Protein AF-P13964-F1 (afdb_monomer)

Solvent-accessible surface area (backbone atoms only — not comparable to full-atom values): 4552 Å² total; per-residue (Å²): 132,85,80,66,76,74,55,69,54,80,75,40,88,67,35,89,80,50,65,61,61,60,52,49,52,51,51,52,51,52,53,50,51,51,52,52,53,51,51,53,51,51,54,49,52,51,52,51,51,54,51,51,54,50,52,54,51,54,47,44,72,76,40,54,60,68,58,52,53,54,49,34,60,75,71,75,104

Sequence (77 aa):
MKSKIMSWLDELPGAAATDFLARRDQIAALMEQAAELTRQAEELRHKAYLQGCTLEGEAKGHWSTQEVERAKARAGW

Mean predicted aligned error: 4.92 Å

Structure (mmCIF, N/CA/C/O backbone):
data_AF-P13964-F1
#
_entry.id   AF-P13964-F1
#
loop_
_atom_site.group_PDB
_atom_site.id
_atom_site.type_symbol
_atom_site.label_atom_id
_atom_site.label_alt_id
_atom_site.label_comp_id
_atom_site.label_asym_id
_atom_site.label_entity_id
_atom_site.label_seq_id
_atom_site.pdbx_PDB_ins_code
_atom_site.Cartn_x
_atom_site.Cartn_y
_atom_site.Cartn_z
_atom_site.occupancy
_atom_site.B_iso_or_equiv
_atom_site.auth_seq_id
_atom_site.auth_comp_id
_atom_site.auth_asym_id
_atom_site.auth_atom_id
_atom_site.pdbx_PDB_model_num
ATOM 1 N N . MET A 1 1 ? -17.127 -14.589 -0.619 1.00 48.28 1 MET A N 1
ATOM 2 C CA . MET A 1 1 ? -17.515 -14.063 0.711 1.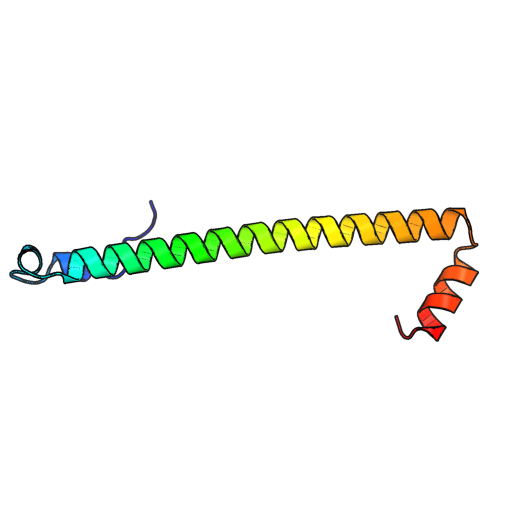00 48.28 1 MET A CA 1
ATOM 3 C C . MET A 1 1 ? -16.248 -13.857 1.520 1.00 48.28 1 MET A C 1
ATOM 5 O O . MET A 1 1 ? -15.457 -14.790 1.571 1.00 48.28 1 MET A O 1
ATOM 9 N N . LYS A 1 2 ? -16.016 -12.677 2.110 1.00 64.81 2 LYS A N 1
ATOM 10 C CA . LYS A 1 2 ? -14.925 -12.512 3.086 1.00 64.81 2 LYS A CA 1
ATOM 11 C C . LYS A 1 2 ? -15.303 -13.279 4.355 1.00 64.81 2 LYS A C 1
ATOM 13 O O . LYS A 1 2 ? -16.424 -13.132 4.837 1.00 64.81 2 LYS A O 1
ATOM 18 N N . SER A 1 3 ? -14.405 -14.124 4.859 1.00 77.19 3 SER A N 1
ATOM 19 C CA . SER A 1 3 ? -14.603 -14.814 6.135 1.00 77.19 3 SER A CA 1
ATOM 20 C C . SER A 1 3 ? -14.696 -13.781 7.254 1.00 77.19 3 SER A C 1
ATOM 22 O O . SER A 1 3 ? -13.826 -12.916 7.368 1.00 77.19 3 SER A O 1
ATOM 24 N N . LYS A 1 4 ? -15.740 -13.866 8.078 1.00 84.56 4 LYS A N 1
ATOM 25 C CA . LYS A 1 4 ? -15.910 -12.982 9.231 1.00 84.56 4 LYS A CA 1
ATOM 26 C C . LYS A 1 4 ? -14.798 -13.277 10.238 1.00 84.56 4 LYS A C 1
ATOM 28 O O . LYS A 1 4 ? -14.696 -14.399 10.732 1.00 84.56 4 LYS A O 1
ATOM 33 N N . ILE A 1 5 ? -13.942 -12.292 10.512 1.00 90.75 5 ILE A N 1
ATOM 34 C CA . ILE A 1 5 ? -12.896 -12.441 11.530 1.00 90.75 5 ILE A CA 1
ATOM 35 C C . ILE A 1 5 ? -13.550 -12.755 12.875 1.00 90.75 5 ILE A C 1
ATOM 37 O O . ILE A 1 5 ? -14.600 -12.201 13.178 1.00 90.75 5 ILE A O 1
ATOM 41 N N . MET A 1 6 ? -12.955 -13.637 13.678 1.00 93.56 6 MET A N 1
ATOM 42 C CA . MET A 1 6 ? -13.461 -13.966 15.021 1.00 93.56 6 MET A CA 1
ATOM 43 C C . MET A 1 6 ? -14.977 -14.253 15.058 1.00 93.56 6 MET A C 1
ATOM 45 O O . MET A 1 6 ? -15.685 -13.778 15.945 1.00 93.56 6 MET A O 1
ATOM 49 N N . SER A 1 7 ? -15.492 -15.012 14.083 1.00 94.50 7 SER A N 1
ATOM 50 C CA . SER A 1 7 ? -16.921 -15.356 13.996 1.00 94.50 7 SER A CA 1
ATOM 51 C C . SER A 1 7 ? -17.442 -16.085 15.237 1.00 94.50 7 SER A C 1
ATOM 53 O O . SER A 1 7 ? -18.614 -15.975 15.562 1.00 94.50 7 SER A O 1
ATOM 55 N N . TRP A 1 8 ? -16.564 -16.762 15.980 1.00 96.12 8 TRP A N 1
ATOM 56 C CA . TRP A 1 8 ? -16.886 -17.410 17.253 1.00 96.12 8 TRP A CA 1
ATOM 57 C C . TRP A 1 8 ? -17.433 -16.449 18.322 1.00 96.12 8 TRP A C 1
ATOM 59 O O . TRP A 1 8 ? -18.076 -16.908 19.260 1.00 96.12 8 TRP A O 1
ATOM 69 N N . LEU A 1 9 ? -17.225 -15.131 18.195 1.00 96.50 9 LEU A N 1
ATOM 70 C CA . LEU A 1 9 ? -17.856 -14.145 19.080 1.00 96.50 9 LEU A CA 1
ATOM 71 C C . LEU A 1 9 ? -19.385 -14.176 18.990 1.00 96.50 9 LEU A C 1
ATOM 73 O O . LEU A 1 9 ? -20.049 -13.892 19.981 1.00 96.50 9 LEU A O 1
ATOM 77 N N . ASP A 1 10 ? -19.936 -14.518 17.822 1.00 94.69 10 ASP A N 1
ATOM 78 C CA . ASP A 1 10 ? -21.385 -14.604 17.623 1.00 94.69 10 ASP A CA 1
ATOM 79 C C . ASP A 1 10 ? -21.997 -15.805 18.380 1.00 94.69 10 ASP A C 1
ATOM 81 O O . ASP A 1 10 ? -23.181 -15.786 18.702 1.00 94.69 10 ASP A O 1
ATOM 85 N N . GLU A 1 11 ? -21.184 -16.810 18.723 1.00 95.88 11 GLU A N 1
ATOM 86 C CA . GLU A 1 11 ? -21.605 -18.029 19.433 1.00 95.88 11 GLU A CA 1
ATOM 87 C C . GLU A 1 11 ? -21.553 -17.883 20.964 1.00 95.88 11 GLU A C 1
ATOM 89 O O . GLU A 1 11 ? -21.975 -18.777 21.701 1.00 95.88 11 GLU A O 1
ATOM 94 N N . LEU A 1 12 ? -21.009 -16.773 21.478 1.00 97.00 12 LEU A N 1
ATOM 95 C CA . LEU A 1 12 ? -20.882 -16.568 22.917 1.00 97.00 12 LEU A CA 1
ATOM 96 C C . LEU A 1 12 ? -22.222 -16.136 23.544 1.00 97.00 12 LEU A C 1
ATOM 98 O O . LEU A 1 12 ? -22.831 -15.159 23.092 1.00 97.00 12 LEU A O 1
ATOM 102 N N . PRO A 1 13 ? -22.670 -16.789 24.639 1.00 97.50 13 PRO A N 1
ATOM 103 C CA . PRO A 1 13 ? -23.884 -16.392 25.342 1.00 97.50 13 PRO A CA 1
ATOM 104 C C . PRO A 1 13 ? -23.822 -14.931 25.788 1.00 97.50 13 PRO A C 1
ATOM 106 O O . PRO A 1 13 ? -22.874 -14.503 26.444 1.00 97.50 13 PRO A O 1
ATOM 109 N N . GLY A 1 14 ? -24.848 -14.159 25.433 1.00 96.19 14 GLY A N 1
ATOM 110 C CA . GLY A 1 14 ? -24.931 -12.749 25.804 1.00 96.19 14 GLY A CA 1
ATOM 111 C C . GLY A 1 14 ? -23.955 -11.826 25.068 1.00 96.19 14 GLY A C 1
ATOM 112 O O . GLY A 1 14 ? -23.887 -10.655 25.425 1.00 96.19 14 GLY A O 1
ATOM 113 N N . ALA A 1 15 ? -23.245 -12.281 24.027 1.00 94.62 15 ALA A N 1
ATOM 114 C CA . ALA A 1 15 ? -22.341 -11.424 23.248 1.00 94.62 15 ALA A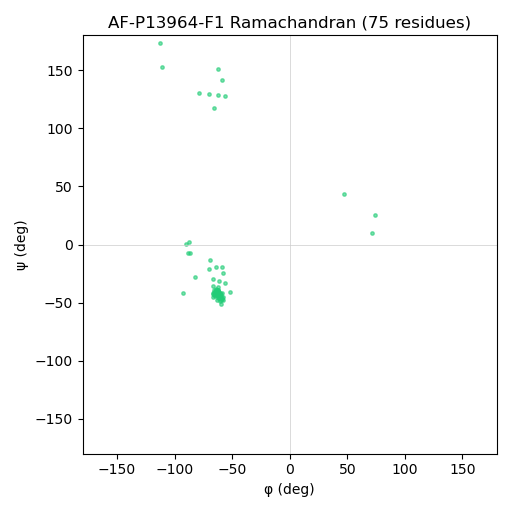 CA 1
ATOM 115 C C . ALA A 1 15 ? -23.031 -10.184 22.662 1.00 94.62 15 ALA A C 1
ATOM 117 O O . ALA A 1 15 ? -22.434 -9.116 22.587 1.00 94.62 15 ALA A O 1
ATOM 118 N N . ALA A 1 16 ? -24.311 -10.300 22.302 1.00 91.75 16 ALA A N 1
ATOM 119 C CA . ALA A 1 16 ? -25.113 -9.173 21.827 1.00 91.75 16 ALA A CA 1
ATOM 120 C C . ALA A 1 16 ? -25.319 -8.069 22.885 1.00 91.75 16 ALA A C 1
ATOM 122 O O . ALA A 1 16 ? -25.654 -6.944 22.528 1.00 91.75 16 ALA A O 1
ATOM 123 N N . ALA A 1 17 ? -25.129 -8.375 24.173 1.00 96.38 17 ALA A N 1
ATOM 124 C CA . ALA A 1 17 ? -25.196 -7.408 25.266 1.00 96.38 17 ALA A CA 1
ATOM 125 C C . ALA A 1 17 ? -23.836 -6.750 25.574 1.00 96.38 17 ALA A C 1
ATOM 127 O O . ALA A 1 17 ? -23.752 -5.929 26.487 1.00 96.38 17 ALA A O 1
ATOM 128 N N . THR A 1 18 ? -22.771 -7.103 24.846 1.00 96.69 18 THR A N 1
ATOM 129 C CA . THR A 1 18 ? -21.434 -6.517 25.003 1.00 96.69 18 THR A CA 1
ATOM 130 C C . THR A 1 18 ? -21.039 -5.691 23.776 1.00 96.69 18 THR A C 1
ATOM 132 O O . THR A 1 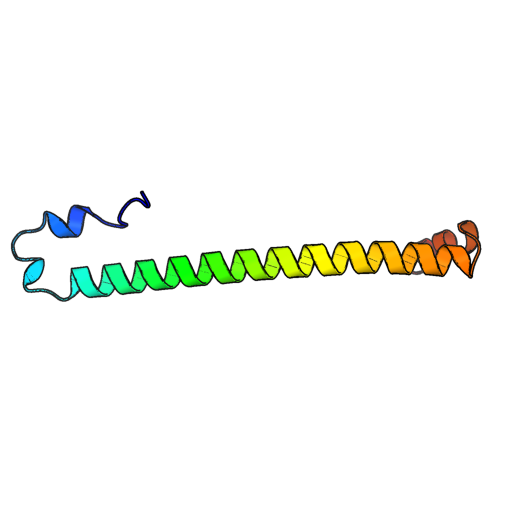18 ? -21.721 -5.676 22.753 1.00 96.69 18 THR A O 1
ATOM 135 N N . ASP A 1 19 ? -19.902 -5.001 23.858 1.00 97.50 19 ASP A N 1
ATOM 136 C CA . ASP A 1 19 ? -19.330 -4.232 22.750 1.00 97.50 19 ASP A CA 1
ATOM 137 C C . ASP A 1 19 ? -18.422 -5.069 21.826 1.00 97.50 19 ASP A C 1
ATOM 139 O O . ASP A 1 19 ? -17.846 -4.540 20.870 1.00 97.50 19 ASP A O 1
ATOM 143 N N . PHE A 1 20 ? -18.277 -6.378 22.074 1.00 97.00 20 PHE A N 1
ATOM 144 C CA . PHE A 1 20 ? -17.306 -7.209 21.357 1.00 97.00 20 PHE A CA 1
ATOM 145 C C . PHE A 1 20 ? -17.582 -7.283 19.856 1.00 97.00 20 PHE A C 1
ATOM 147 O O . PHE A 1 20 ? -16.640 -7.235 19.062 1.00 97.00 20 PHE A O 1
ATOM 154 N N . LEU A 1 21 ? -18.853 -7.361 19.452 1.00 95.50 21 LEU A N 1
ATOM 155 C CA . LEU A 1 21 ? -19.217 -7.411 18.035 1.00 95.50 21 LEU A CA 1
ATOM 156 C C . LEU A 1 21 ? -18.860 -6.094 17.331 1.00 95.50 21 LEU A C 1
ATOM 158 O O . LEU A 1 21 ? -18.271 -6.123 16.255 1.00 95.50 21 LEU A O 1
ATOM 162 N N . ALA A 1 22 ? -19.104 -4.954 17.984 1.00 95.94 22 ALA A N 1
ATOM 163 C CA . ALA A 1 22 ? -18.737 -3.643 17.456 1.00 95.94 22 ALA A CA 1
ATOM 164 C C . ALA A 1 22 ? -17.212 -3.483 17.329 1.00 95.94 22 ALA A C 1
ATOM 166 O O . ALA A 1 22 ? -16.713 -3.007 16.310 1.00 95.94 22 ALA A O 1
ATOM 167 N N . ARG A 1 23 ? -16.447 -3.934 18.330 1.00 97.19 23 ARG A N 1
ATOM 168 C CA . ARG A 1 23 ? -14.975 -3.908 18.293 1.00 97.19 23 ARG A CA 1
ATOM 169 C C . ARG A 1 23 ? -14.404 -4.824 17.214 1.00 97.19 23 ARG A C 1
ATOM 171 O O . ARG A 1 23 ? -13.456 -4.446 16.531 1.00 97.19 23 ARG A O 1
ATOM 178 N N . ARG A 1 24 ? -14.986 -6.010 17.015 1.00 95.88 24 ARG A N 1
ATOM 179 C CA . ARG A 1 24 ? -14.643 -6.886 15.884 1.00 95.88 24 ARG A CA 1
ATOM 180 C C . ARG A 1 24 ? -14.871 -6.164 14.557 1.00 95.88 24 ARG A C 1
ATOM 182 O O . ARG A 1 24 ? -14.005 -6.217 13.689 1.00 95.88 24 ARG A O 1
ATOM 189 N N . ASP A 1 25 ? -15.996 -5.477 14.404 1.00 95.06 25 ASP A N 1
ATOM 190 C CA . ASP A 1 25 ? -16.318 -4.778 13.159 1.00 95.06 25 ASP A CA 1
ATOM 191 C C . ASP A 1 25 ? -15.347 -3.604 12.905 1.00 95.06 25 ASP A C 1
ATOM 193 O O . ASP A 1 25 ? -14.901 -3.404 11.775 1.00 95.06 25 ASP A O 1
ATOM 197 N N . GLN A 1 26 ? -14.907 -2.903 13.958 1.00 96.88 26 GLN A N 1
ATOM 198 C CA . GLN A 1 26 ? -13.828 -1.906 13.873 1.00 96.88 26 GLN A CA 1
ATOM 199 C C . GLN A 1 26 ? -12.495 -2.520 13.420 1.00 96.88 26 GLN A C 1
ATOM 201 O O . GLN A 1 26 ? -11.819 -1.959 12.559 1.00 96.88 26 GLN A O 1
ATOM 206 N N . ILE A 1 27 ? -12.119 -3.688 13.953 1.00 97.19 27 ILE A N 1
ATOM 207 C CA . ILE A 1 27 ? -10.904 -4.402 13.528 1.00 97.19 27 ILE A CA 1
ATOM 208 C C . ILE A 1 27 ? -11.007 -4.799 12.050 1.00 97.19 27 ILE A C 1
ATOM 210 O O . ILE A 1 27 ? -10.048 -4.623 11.299 1.00 97.19 27 ILE A O 1
ATOM 214 N N . ALA A 1 28 ? -12.167 -5.291 11.607 1.00 96.12 28 ALA A N 1
ATOM 215 C CA . ALA A 1 28 ? -12.388 -5.632 10.204 1.00 96.12 28 ALA A CA 1
ATOM 216 C C . ALA A 1 28 ? -12.240 -4.404 9.288 1.00 96.12 28 ALA A C 1
ATOM 218 O O . ALA A 1 28 ? -11.614 -4.501 8.234 1.00 96.12 28 ALA A O 1
ATOM 219 N N . ALA A 1 29 ? -12.748 -3.243 9.711 1.00 96.50 29 ALA A N 1
ATOM 220 C CA . ALA A 1 29 ? -12.593 -1.992 8.974 1.00 96.50 29 ALA A CA 1
ATOM 221 C C . ALA A 1 29 ? -11.123 -1.546 8.871 1.00 96.50 29 ALA A C 1
ATOM 223 O O . ALA A 1 29 ? -10.687 -1.133 7.798 1.00 96.50 29 ALA A O 1
ATOM 224 N N . LEU A 1 30 ? -10.338 -1.678 9.947 1.00 97.94 30 LEU A N 1
ATOM 225 C CA . LEU A 1 30 ? -8.899 -1.379 9.924 1.00 97.94 30 LEU A CA 1
ATOM 226 C C . LEU A 1 30 ? -8.137 -2.295 8.960 1.00 97.94 30 LEU A C 1
ATOM 228 O O . LEU A 1 30 ? -7.282 -1.825 8.210 1.00 97.94 30 LEU A O 1
ATOM 232 N N . MET A 1 31 ? -8.466 -3.589 8.942 1.00 96.56 31 MET A N 1
ATOM 233 C CA . MET A 1 31 ? -7.865 -4.536 7.998 1.00 96.56 31 MET A CA 1
ATOM 234 C C . MET A 1 31 ? -8.192 -4.179 6.545 1.00 96.56 31 MET A C 1
ATOM 236 O O . MET A 1 31 ? -7.320 -4.274 5.684 1.00 96.56 31 MET A O 1
ATOM 240 N N . GLU A 1 32 ? -9.418 -3.725 6.274 1.00 96.38 32 GLU A N 1
ATOM 241 C CA . GLU A 1 32 ? -9.801 -3.270 4.936 1.00 96.38 32 GLU A CA 1
ATOM 242 C C . GLU A 1 32 ? -9.027 -2.020 4.513 1.00 96.38 32 GLU A C 1
ATOM 244 O O . GLU A 1 32 ? -8.500 -1.961 3.403 1.00 96.38 32 GLU A O 1
ATOM 249 N N . GLN A 1 33 ? -8.901 -1.043 5.413 1.00 98.19 33 GLN A N 1
ATOM 250 C CA . GLN A 1 33 ? -8.111 0.162 5.159 1.00 98.19 33 GLN A CA 1
ATOM 251 C C . GLN A 1 33 ? -6.641 -0.177 4.884 1.00 98.19 33 GLN A C 1
ATOM 253 O O . GLN A 1 33 ? -6.047 0.371 3.958 1.00 98.19 33 GLN A O 1
ATOM 258 N N . ALA A 1 34 ? -6.054 -1.108 5.641 1.00 98.31 34 ALA A N 1
ATOM 259 C CA . ALA A 1 34 ? -4.681 -1.555 5.423 1.00 98.31 34 ALA A CA 1
ATOM 260 C C . ALA A 1 34 ? -4.496 -2.251 4.062 1.00 98.31 34 ALA A C 1
ATOM 262 O O . ALA A 1 34 ? -3.496 -2.014 3.377 1.00 98.31 34 ALA A O 1
ATOM 263 N N . ALA A 1 35 ? -5.462 -3.077 3.649 1.00 97.69 35 ALA A N 1
ATOM 264 C CA . ALA A 1 35 ? -5.447 -3.717 2.337 1.00 97.69 35 ALA A CA 1
ATOM 265 C C . ALA A 1 35 ? -5.522 -2.678 1.207 1.00 97.69 35 ALA A C 1
ATOM 267 O O . ALA A 1 35 ? -4.754 -2.748 0.247 1.00 97.69 35 ALA A O 1
ATOM 268 N N . GLU A 1 36 ? -6.384 -1.673 1.352 1.00 98.25 36 GLU A N 1
ATOM 269 C CA . GLU A 1 36 ? -6.530 -0.603 0.368 1.00 98.25 36 GLU A CA 1
ATOM 270 C C . GLU A 1 36 ? -5.270 0.270 0.265 1.00 98.25 36 GLU A C 1
ATOM 272 O O . GLU A 1 36 ? -4.797 0.551 -0.835 1.00 98.25 36 GLU A O 1
ATOM 277 N N . LEU A 1 37 ? -4.659 0.637 1.395 1.00 98.75 37 LEU A N 1
ATOM 278 C CA . LEU A 1 37 ? -3.391 1.3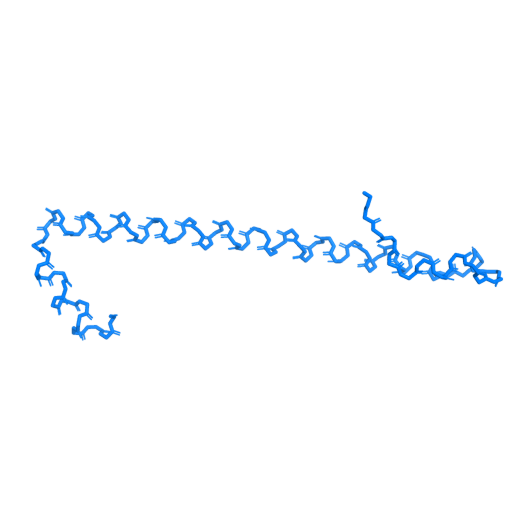73 1.402 1.00 98.75 37 LEU A CA 1
ATOM 279 C C . LEU A 1 37 ? -2.251 0.565 0.769 1.00 98.75 37 LEU A C 1
ATOM 281 O O . LEU A 1 37 ? -1.443 1.118 0.023 1.00 98.75 37 LEU A O 1
ATOM 285 N N . THR A 1 38 ? -2.200 -0.745 1.021 1.00 98.50 38 THR A N 1
ATOM 286 C CA . THR A 1 38 ? -1.230 -1.643 0.375 1.00 98.50 38 THR A CA 1
ATOM 287 C C . THR A 1 38 ? -1.406 -1.638 -1.141 1.00 98.50 38 THR A C 1
ATOM 289 O O . THR A 1 38 ? -0.437 -1.409 -1.865 1.00 98.50 38 THR A O 1
ATOM 292 N N . ARG A 1 39 ? -2.647 -1.792 -1.617 1.00 98.56 39 ARG A N 1
ATOM 293 C CA . ARG A 1 39 ? -2.994 -1.761 -3.043 1.00 98.56 39 ARG A CA 1
ATOM 294 C C . ARG A 1 39 ? -2.568 -0.444 -3.697 1.00 98.56 39 ARG A C 1
ATOM 296 O O . ARG A 1 39 ? -1.906 -0.450 -4.731 1.00 98.56 39 ARG A O 1
ATOM 303 N N . GLN A 1 40 ? -2.881 0.692 -3.073 1.00 98.69 40 GL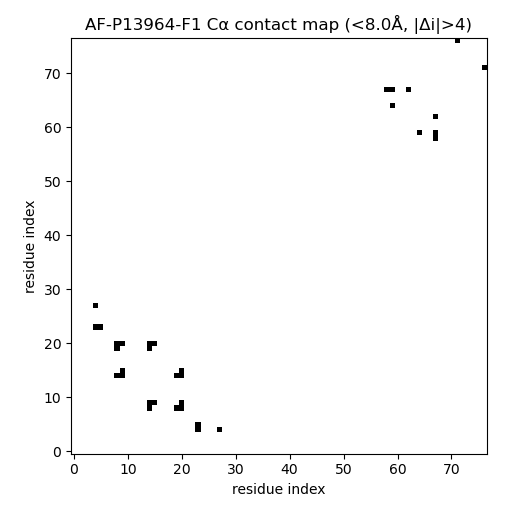N A N 1
ATOM 304 C CA . GLN A 1 40 ? -2.477 2.011 -3.576 1.00 98.69 40 GLN A CA 1
ATOM 305 C C . GLN A 1 40 ? -0.951 2.171 -3.619 1.00 98.69 40 GLN A C 1
ATOM 307 O O . GLN A 1 40 ? -0.404 2.713 -4.582 1.00 98.69 40 GLN A O 1
ATOM 312 N N . ALA A 1 41 ? -0.240 1.679 -2.602 1.00 98.75 41 ALA A N 1
ATOM 313 C CA . ALA A 1 41 ? 1.217 1.720 -2.580 1.00 98.75 41 ALA A CA 1
ATOM 314 C C . ALA A 1 41 ? 1.831 0.874 -3.708 1.00 98.75 41 ALA A C 1
ATOM 316 O O . ALA A 1 41 ? 2.805 1.295 -4.331 1.00 98.75 41 ALA A O 1
ATOM 317 N N . GLU A 1 42 ? 1.274 -0.301 -4.000 1.00 98.81 42 GLU A N 1
ATOM 318 C CA . GLU A 1 42 ? 1.696 -1.140 -5.129 1.00 98.81 42 GLU A CA 1
ATOM 319 C C . GLU A 1 42 ? 1.463 -0.453 -6.477 1.00 98.81 42 GLU A C 1
ATOM 321 O O . GLU A 1 42 ? 2.367 -0.430 -7.314 1.00 98.81 42 GLU A O 1
ATOM 326 N N . GLU A 1 43 ? 0.312 0.195 -6.666 1.00 98.69 43 GLU A N 1
ATOM 327 C CA . GLU A 1 43 ? 0.039 0.979 -7.875 1.00 98.69 43 GLU A CA 1
ATOM 328 C C . GLU A 1 43 ? 1.042 2.119 -8.068 1.00 98.69 43 GLU A C 1
ATOM 330 O O . GLU A 1 43 ? 1.515 2.354 -9.183 1.00 98.69 43 GLU A O 1
ATOM 335 N N . LEU A 1 44 ? 1.392 2.828 -6.992 1.00 98.81 44 LEU A N 1
ATOM 336 C CA . LEU A 1 44 ? 2.389 3.897 -7.038 1.00 98.81 44 LEU A CA 1
ATOM 337 C C . LEU A 1 44 ? 3.788 3.358 -7.352 1.00 98.81 44 LEU A C 1
ATOM 339 O O . LEU A 1 44 ? 4.479 3.941 -8.187 1.00 98.81 44 LEU A O 1
ATOM 343 N N . ARG A 1 45 ? 4.194 2.231 -6.752 1.00 98.75 45 ARG A N 1
ATOM 344 C CA . ARG A 1 45 ? 5.472 1.572 -7.078 1.00 98.75 45 ARG A CA 1
ATOM 345 C C . ARG A 1 45 ? 5.529 1.159 -8.545 1.00 98.75 45 ARG A C 1
ATOM 347 O O . ARG A 1 45 ? 6.542 1.393 -9.198 1.00 98.75 45 ARG A O 1
ATOM 354 N N . HIS A 1 46 ? 4.443 0.602 -9.075 1.00 98.62 46 HIS A N 1
ATOM 355 C CA . HIS A 1 46 ? 4.356 0.232 -10.484 1.00 98.62 46 HIS A CA 1
ATOM 356 C C . HIS A 1 46 ? 4.476 1.456 -11.404 1.00 98.62 46 HIS A C 1
ATOM 358 O O . HIS A 1 46 ? 5.267 1.443 -12.346 1.00 98.62 46 HIS A O 1
ATOM 364 N N . LYS A 1 47 ? 3.765 2.551 -11.098 1.00 98.69 47 LYS A N 1
ATOM 365 C CA . LYS A 1 47 ? 3.892 3.817 -11.841 1.00 98.69 47 LYS A CA 1
ATOM 366 C C . LYS A 1 47 ? 5.322 4.356 -11.808 1.00 98.69 47 LYS A C 1
ATOM 368 O O . LYS A 1 47 ? 5.842 4.728 -12.855 1.00 98.69 47 LYS A O 1
ATOM 373 N N . ALA A 1 48 ? 5.961 4.363 -10.638 1.00 98.75 48 ALA A N 1
ATOM 374 C CA . ALA A 1 48 ? 7.338 4.822 -10.485 1.00 98.75 48 ALA A CA 1
ATOM 375 C C . ALA A 1 48 ? 8.325 3.960 -11.287 1.00 98.75 48 ALA A C 1
ATOM 377 O O . ALA A 1 48 ? 9.206 4.501 -11.949 1.00 98.75 48 ALA A O 1
ATOM 378 N N . TYR A 1 49 ? 8.150 2.636 -11.281 1.00 98.56 49 TYR A N 1
ATOM 379 C CA . TYR A 1 49 ? 8.960 1.723 -12.087 1.00 98.56 49 TYR A CA 1
ATOM 380 C C . TYR A 1 49 ? 8.847 2.036 -13.583 1.00 98.56 49 TYR A C 1
ATOM 382 O O . TYR A 1 49 ? 9.862 2.251 -14.242 1.00 98.56 49 TYR A O 1
ATOM 390 N N . LEU A 1 50 ? 7.618 2.140 -14.105 1.00 98.69 50 LEU A N 1
ATOM 391 C CA . LEU A 1 50 ? 7.389 2.465 -15.514 1.00 98.69 50 LEU A CA 1
ATOM 392 C C . LEU A 1 50 ? 7.982 3.826 -15.890 1.00 98.69 50 LEU A C 1
ATOM 394 O O . LEU A 1 50 ? 8.645 3.940 -16.916 1.00 98.69 50 LEU A O 1
ATOM 398 N N . GLN A 1 51 ? 7.790 4.844 -15.047 1.00 98.69 51 GLN A N 1
ATOM 399 C CA . GLN A 1 51 ? 8.383 6.165 -15.263 1.00 98.69 51 GLN A CA 1
ATOM 400 C C . GLN A 1 51 ? 9.914 6.119 -15.255 1.00 98.69 51 GLN A C 1
ATOM 402 O O . GLN A 1 51 ? 10.538 6.761 -16.094 1.00 98.69 51 GLN A O 1
ATOM 407 N N . GLY A 1 52 ? 10.520 5.334 -14.361 1.00 98.00 52 GLY A N 1
ATOM 408 C CA . GLY A 1 52 ? 11.966 5.117 -14.335 1.00 98.00 52 GLY A CA 1
ATOM 409 C C . GLY A 1 52 ? 12.483 4.474 -15.623 1.00 98.00 52 GLY A C 1
ATOM 410 O O . GLY A 1 52 ? 13.464 4.948 -16.192 1.00 98.00 52 GLY A O 1
ATOM 411 N N . CYS A 1 53 ? 11.794 3.448 -16.133 1.00 97.38 53 CYS A N 1
ATOM 412 C CA . CYS A 1 53 ? 12.139 2.818 -17.409 1.00 97.38 53 CYS A CA 1
ATOM 413 C C . CYS A 1 53 ? 12.018 3.789 -18.589 1.00 97.38 53 CYS A C 1
ATOM 415 O O . CYS A 1 53 ? 12.917 3.842 -19.429 1.00 97.38 53 CYS A O 1
ATOM 417 N N . THR A 1 54 ? 10.934 4.568 -18.645 1.00 98.44 54 THR A N 1
ATOM 418 C CA . THR A 1 54 ? 10.742 5.593 -19.678 1.00 98.44 54 THR A CA 1
ATOM 419 C C . THR A 1 54 ? 11.862 6.627 -19.633 1.00 98.44 54 THR A C 1
ATOM 421 O O . THR A 1 54 ? 12.480 6.889 -20.660 1.00 98.44 54 THR A O 1
ATOM 424 N N . LEU A 1 55 ? 12.189 7.143 -18.445 1.00 98.19 55 LEU A N 1
ATOM 425 C CA . LEU A 1 55 ? 13.250 8.134 -18.270 1.00 98.19 55 LEU A CA 1
ATOM 426 C C . LEU A 1 55 ? 14.625 7.590 -18.685 1.00 98.19 55 LEU A C 1
ATOM 428 O O . LEU A 1 55 ? 15.394 8.294 -19.336 1.00 98.19 55 LEU A O 1
ATOM 432 N N . GLU A 1 56 ? 14.948 6.336 -18.351 1.00 97.25 56 GLU A N 1
ATOM 433 C CA . GLU A 1 56 ? 16.197 5.712 -18.806 1.00 97.25 56 GLU A CA 1
ATOM 434 C C . GLU A 1 56 ? 16.223 5.554 -20.336 1.00 97.25 56 GLU A C 1
ATOM 436 O O . GLU A 1 56 ? 17.256 5.792 -20.964 1.00 97.25 56 GLU A O 1
ATOM 441 N N . GLY A 1 57 ? 15.091 5.199 -20.951 1.00 97.44 57 GLY A N 1
ATOM 442 C CA . GLY A 1 57 ? 14.947 5.139 -22.406 1.00 97.44 57 GLY A CA 1
ATOM 443 C C . GLY A 1 57 ? 15.156 6.499 -23.078 1.00 97.44 57 GLY A C 1
ATOM 444 O O . GLY A 1 57 ? 15.923 6.603 -24.033 1.00 97.44 57 GLY A O 1
ATOM 445 N N . GLU A 1 58 ? 14.540 7.554 -22.544 1.00 98.25 58 GLU A N 1
ATOM 446 C CA . GLU A 1 58 ? 14.726 8.935 -23.005 1.00 98.25 58 GLU A CA 1
ATOM 447 C C . GLU A 1 58 ? 16.182 9.389 -22.856 1.00 98.25 58 GLU A C 1
ATOM 449 O O . GLU A 1 58 ? 16.744 9.979 -23.782 1.00 98.25 58 GLU A O 1
ATOM 454 N N . ALA A 1 59 ? 16.828 9.060 -21.733 1.00 98.25 59 ALA A N 1
ATOM 455 C CA . ALA A 1 59 ? 18.244 9.333 -21.526 1.00 98.25 59 ALA A CA 1
ATOM 456 C C . ALA A 1 59 ? 19.108 8.614 -22.572 1.00 98.25 59 ALA A C 1
ATOM 458 O O . ALA A 1 59 ? 19.994 9.230 -23.153 1.00 98.25 59 ALA A O 1
ATOM 459 N N . LYS A 1 60 ? 18.814 7.349 -22.888 1.00 97.50 60 LYS A N 1
ATOM 460 C CA . LYS A 1 60 ? 19.499 6.584 -23.948 1.00 97.50 60 LYS A CA 1
ATOM 461 C C . LYS A 1 60 ? 19.195 7.084 -25.370 1.00 97.50 60 LYS A C 1
ATOM 463 O O . LYS A 1 60 ? 19.874 6.682 -26.312 1.00 97.50 60 LYS A O 1
ATOM 468 N N . GLY A 1 61 ? 18.180 7.934 -25.536 1.00 95.75 61 GLY A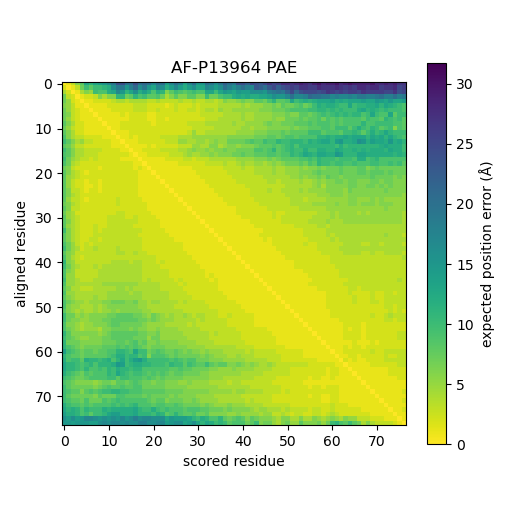 N 1
ATOM 469 C CA . GLY A 1 61 ? 17.917 8.672 -26.773 1.00 95.75 61 GLY A CA 1
ATOM 470 C C . GLY A 1 61 ? 18.753 9.949 -26.909 1.00 95.75 61 GLY A C 1
ATOM 471 O O . GLY A 1 61 ? 19.047 10.363 -28.027 1.00 95.75 61 GLY A O 1
ATOM 472 N N . HIS A 1 62 ? 19.155 10.559 -25.788 1.00 97.56 62 HIS A N 1
ATOM 473 C CA . HIS A 1 62 ? 19.978 11.776 -25.763 1.00 97.56 62 HIS A CA 1
ATOM 474 C C . HIS A 1 62 ? 21.476 11.474 -25.670 1.00 97.56 62 HIS A C 1
ATOM 476 O O . HIS A 1 62 ? 22.289 12.105 -26.342 1.00 97.56 62 HIS A O 1
ATOM 482 N N . TRP A 1 63 ? 21.833 10.500 -24.841 1.00 96.81 63 TRP A N 1
ATOM 483 C CA . TRP A 1 63 ? 23.180 9.973 -24.672 1.00 96.81 63 TRP A CA 1
ATOM 484 C C . TRP A 1 63 ? 23.234 8.556 -25.216 1.00 96.81 63 TRP A C 1
ATOM 486 O O . TRP A 1 63 ? 22.240 7.836 -25.203 1.00 96.81 63 TRP A O 1
ATOM 496 N N . SER A 1 64 ? 24.406 8.110 -25.657 1.00 94.62 64 SER A N 1
ATOM 497 C CA . SER A 1 64 ? 24.549 6.718 -26.073 1.00 94.62 64 SER A CA 1
ATOM 498 C C . SER A 1 64 ? 24.284 5.770 -24.899 1.00 94.62 64 SER A C 1
ATOM 500 O O . SER A 1 64 ? 24.575 6.072 -23.738 1.00 94.62 64 SER A O 1
ATOM 502 N N . THR A 1 65 ? 23.801 4.563 -25.197 1.00 96.50 65 THR A N 1
ATOM 503 C CA . THR A 1 65 ? 23.613 3.520 -24.180 1.00 96.50 65 THR A CA 1
ATOM 504 C C . THR A 1 65 ? 24.880 3.296 -23.351 1.00 96.50 65 THR A C 1
ATOM 506 O O . THR A 1 65 ? 24.799 3.186 -22.135 1.00 96.50 65 THR A O 1
ATOM 509 N N . GLN A 1 66 ? 26.062 3.306 -23.978 1.00 96.75 66 GLN A N 1
ATOM 510 C CA . GLN A 1 66 ? 27.335 3.119 -23.275 1.00 96.75 66 GLN A CA 1
ATOM 511 C C . GLN A 1 66 ? 27.640 4.243 -22.278 1.00 96.75 66 GLN A C 1
ATOM 513 O O . GLN A 1 66 ? 28.185 3.974 -21.209 1.00 96.75 66 GLN A O 1
ATOM 518 N N . GLU A 1 67 ? 27.314 5.494 -22.604 1.00 97.94 67 GLU A N 1
ATOM 519 C CA . GLU A 1 67 ? 27.502 6.619 -21.683 1.00 97.94 67 GLU A CA 1
ATOM 520 C C . GLU A 1 67 ? 26.585 6.503 -20.469 1.00 97.94 67 GLU A C 1
ATOM 522 O O . GLU A 1 67 ? 27.053 6.701 -19.345 1.00 97.94 67 GLU A O 1
ATOM 527 N N . VAL A 1 68 ? 25.324 6.114 -20.685 1.00 97.81 68 VAL A N 1
ATOM 528 C CA . VAL A 1 68 ? 24.357 5.872 -19.606 1.00 97.81 68 VAL A CA 1
ATOM 529 C C . VAL A 1 68 ? 24.818 4.722 -18.707 1.00 97.81 68 VAL A C 1
ATOM 531 O O . VAL A 1 68 ? 24.874 4.897 -17.492 1.00 97.81 68 VAL A O 1
ATOM 534 N N . GLU A 1 69 ? 25.244 3.584 -19.264 1.00 97.50 69 GLU A N 1
ATOM 535 C CA . GLU A 1 69 ? 25.739 2.456 -18.455 1.00 97.50 69 GLU A CA 1
ATOM 536 C C . GLU A 1 69 ? 27.011 2.815 -17.674 1.00 97.50 69 GLU A C 1
ATOM 538 O O . GLU A 1 69 ? 27.137 2.502 -16.490 1.00 97.50 69 GLU A O 1
ATOM 543 N N . ARG A 1 70 ? 27.949 3.551 -18.289 1.00 97.94 70 ARG A N 1
ATOM 544 C CA . ARG A 1 70 ? 29.127 4.068 -17.572 1.00 97.94 70 ARG A CA 1
ATOM 545 C C . ARG A 1 70 ? 28.725 5.023 -16.451 1.00 97.94 70 ARG A C 1
ATOM 547 O O . ARG A 1 70 ? 29.400 5.058 -15.426 1.00 97.94 70 ARG A O 1
ATOM 554 N N . ALA A 1 71 ? 27.683 5.829 -16.646 1.00 98.06 71 ALA A N 1
ATOM 555 C CA . ALA A 1 71 ? 27.174 6.719 -15.610 1.00 98.06 71 ALA A CA 1
ATOM 556 C C . ALA A 1 71 ? 26.557 5.936 -14.441 1.00 98.06 71 ALA A C 1
ATOM 558 O O . ALA A 1 71 ? 26.909 6.224 -13.299 1.00 98.06 71 ALA A O 1
ATOM 559 N N . LYS A 1 72 ? 25.737 4.912 -14.715 1.00 97.75 72 LYS A N 1
ATOM 560 C CA . LYS A 1 72 ? 25.165 4.015 -13.691 1.00 97.75 72 LYS A CA 1
ATOM 561 C C . LYS A 1 72 ? 26.259 3.317 -12.881 1.00 97.75 72 LYS A C 1
ATOM 563 O O . LYS A 1 72 ? 26.275 3.437 -11.659 1.00 97.75 72 LYS A O 1
ATOM 568 N N . ALA A 1 73 ? 27.267 2.763 -13.558 1.00 97.44 73 ALA A N 1
ATOM 569 C CA . ALA A 1 73 ? 28.411 2.128 -12.905 1.00 97.44 73 ALA A CA 1
ATOM 570 C C . ALA A 1 73 ? 29.181 3.083 -11.973 1.00 97.44 73 ALA A C 1
ATOM 572 O O . ALA A 1 73 ? 29.548 2.703 -10.864 1.00 97.44 73 ALA A O 1
ATOM 573 N N . ARG A 1 74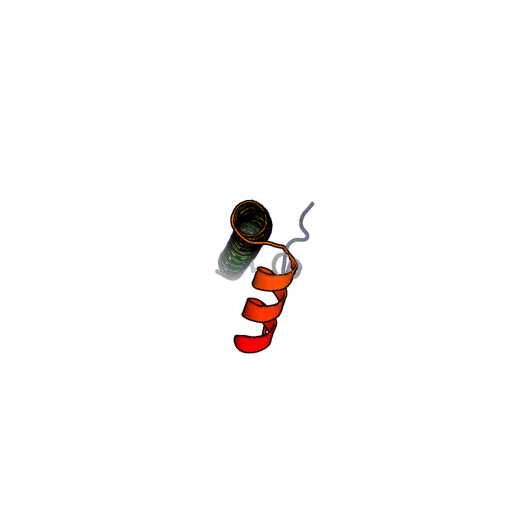 ? 29.402 4.343 -12.383 1.00 98.19 74 ARG A N 1
ATOM 574 C CA . ARG A 1 74 ? 30.031 5.358 -11.512 1.00 98.19 74 ARG A CA 1
ATOM 575 C C . ARG A 1 74 ? 29.158 5.733 -10.311 1.00 98.19 74 ARG A C 1
ATOM 577 O O . ARG A 1 74 ? 29.704 6.120 -9.283 1.00 98.19 74 ARG A O 1
ATOM 584 N N . ALA A 1 75 ? 27.835 5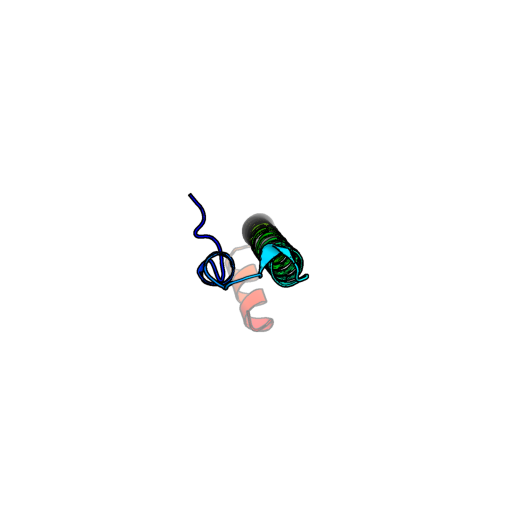.652 -10.448 1.00 96.94 75 ALA A N 1
ATOM 585 C CA . ALA A 1 75 ? 26.872 5.961 -9.394 1.00 96.94 75 ALA A CA 1
ATOM 586 C C . ALA A 1 75 ? 26.569 4.772 -8.460 1.00 96.94 75 ALA A C 1
ATOM 588 O O . ALA A 1 75 ? 25.887 4.964 -7.455 1.00 96.94 75 ALA A O 1
ATOM 589 N N . GLY A 1 76 ? 27.061 3.566 -8.768 1.00 95.25 76 GLY A N 1
ATOM 590 C CA . GLY A 1 76 ? 26.780 2.354 -7.991 1.00 95.25 76 GLY A CA 1
ATOM 591 C C . GLY A 1 76 ? 25.367 1.795 -8.192 1.00 95.25 76 GLY A C 1
ATOM 592 O O . GLY A 1 76 ? 24.845 1.144 -7.289 1.00 95.25 76 GLY A O 1
ATOM 593 N N . TRP A 1 77 ? 24.758 2.084 -9.344 1.00 87.44 77 TRP A N 1
ATOM 594 C CA . TRP A 1 77 ? 23.504 1.488 -9.815 1.00 87.44 77 TRP A CA 1
ATOM 595 C C . TRP A 1 77 ? 23.783 0.253 -10.667 1.00 87.44 77 TRP A C 1
ATOM 597 O O . TRP A 1 77 ? 23.048 -0.743 -10.498 1.00 87.44 77 TRP A O 1
#

Radius of gyration: 25.11 Å; Cα contacts (8 Å, |Δi|>4): 17; chains: 1; bounding box: 55×30×53 Å
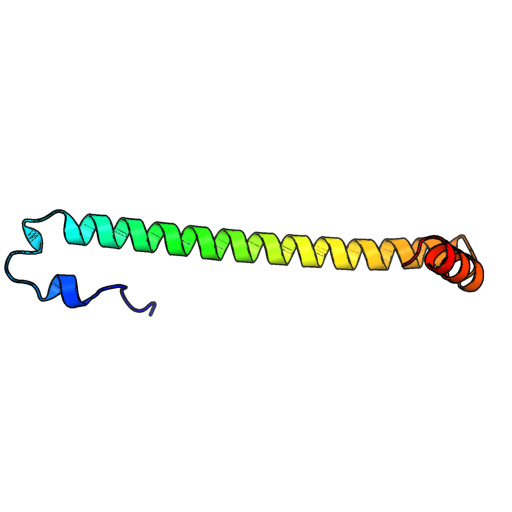
Organism: Escherichia coli (NCBI:txid562)

Secondary structure (DSSP, 8-state):
-PPPTTGGGGGSTTGGGSSHHHHHHHHHHHHHHHHHHHHHHHHHHHHHHHHHHHHHHHHHHHS-HHHHHHHHHHHT-

InterPro domains:
  IPR035338 Protein KleA/KleC-like [PF17383] (1-77)

Foldseek 3Di:
DPPQPPCCCVVDVCSVVDCVVVVSVVVVVVVVVVVVVVVVVVVVVVVVVVVVVVVLVVVCVVDPPVVSVVVCVVVVD

pLDDT: mean 95.48, std 7.26, range [48.28, 98.81]